Protein AF-A0A5E7SM80-F1 (afdb_monomer_lite)

Sequence (165 aa):
MEGSQVTVIVSIVGAVVGLIALTVAWSQMKIASAKTKLDLYNKRFSVYLAALEYYQTIYSESKDVLKEKSVKLTHAYRESRFLFEERDRIHETLGRVRNGGSAIRAHEEFRKNPNPDPKQNSDMAWQLFEKSQTAYLNMEQDILILEGQLKDYLSFHNVRGWTFF

Foldseek 3Di:
DPPVVVVVVVVVVVVVVVVVVVVVVVVVVLVVQLVVLVVLLVLLVQLLVLLVLLLVCLPPPDPVSNVVSLVSLVVSLVCCPVSDDVVLCLNVLSVLSSVLSVLLVVLVVCVVPPDPDPVVRPVVNVVSVVSNVVSNVSSVVSSVSNCVSCCVVNDCVPPDGDDDD
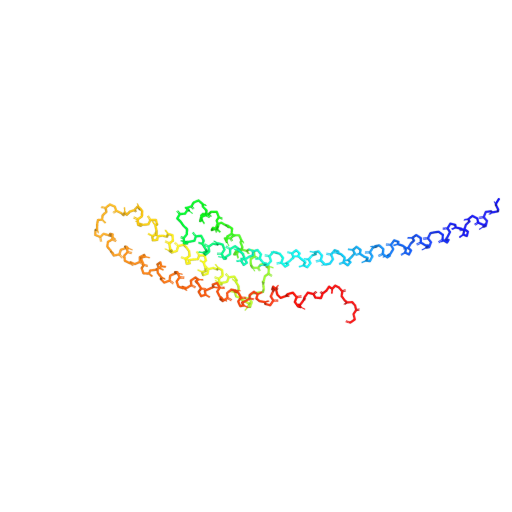
Secondary structure (DSSP, 8-state):
--HHHHHHHHHHHHHHHHHHHHHHHHHHHHHHHHHHHHHHHHHHHHHHHHHHHHHHHHTSS-HHHHHHHHHHHHHHHHHHHHHS-GGG-HHHHHHHHHHHHHHHHHHHHHHHS--S-HHHHHHHHHHHHHHHHHHHHHHHHHHHHHHHHHHHHH-GGG---S---

Organism: Pseudomonas fluorescens (NCBI:txid294)

Radius of gyration: 27.86 Å; chains: 1; bounding box: 58×34×93 Å

pLDDT: mean 86.02, std 11.29, range [39.16, 96.12]

Structure (mmCIF, N/CA/C/O backbone):
data_AF-A0A5E7SM80-F1
#
_entry.id   AF-A0A5E7SM80-F1
#
loop_
_atom_site.group_PDB
_atom_site.id
_atom_site.type_symbol
_atom_site.label_atom_id
_atom_site.label_alt_id
_atom_site.label_comp_id
_atom_site.label_asym_id
_atom_site.label_entity_id
_atom_site.label_seq_id
_atom_site.pdbx_PDB_ins_code
_atom_site.Cartn_x
_atom_site.Cartn_y
_atom_site.Cartn_z
_atom_site.occupancy
_atom_site.B_iso_or_equiv
_atom_site.auth_seq_id
_atom_site.auth_comp_id
_atom_site.auth_asym_id
_atom_site.auth_atom_id
_atom_site.pdbx_PDB_model_num
ATOM 1 N N . MET A 1 1 ? -29.542 19.529 60.779 1.00 55.19 1 MET A N 1
ATOM 2 C CA . MET A 1 1 ? -29.575 18.271 60.005 1.00 55.19 1 MET A CA 1
ATOM 3 C C . MET A 1 1 ? -28.872 17.219 60.833 1.00 55.19 1 MET A C 1
ATOM 5 O O . MET A 1 1 ? -27.720 17.430 61.187 1.00 55.19 1 MET A O 1
ATOM 9 N N . GLU A 1 2 ? -29.571 16.154 61.221 1.00 71.69 2 GLU A N 1
ATOM 10 C CA . GLU A 1 2 ? -28.936 15.025 61.908 1.00 71.69 2 GLU A CA 1
ATOM 11 C C . GLU A 1 2 ? -27.925 14.358 60.966 1.00 71.69 2 GLU A C 1
ATOM 13 O O . GLU A 1 2 ? -28.186 14.236 59.767 1.00 71.69 2 GLU A O 1
ATOM 18 N N . GLY A 1 3 ? -26.775 13.915 61.486 1.00 73.06 3 GLY A N 1
ATOM 19 C CA . GLY A 1 3 ? -25.705 13.311 60.675 1.00 73.06 3 GLY A CA 1
ATOM 20 C C . GLY A 1 3 ? -26.171 12.126 59.816 1.00 73.06 3 GLY A C 1
ATOM 21 O O . GLY A 1 3 ? -25.637 11.903 58.735 1.00 73.06 3 GLY A O 1
ATOM 22 N N . SER A 1 4 ? -27.232 11.431 60.240 1.00 77.75 4 SER A N 1
ATOM 23 C CA . SER A 1 4 ? -27.879 10.348 59.488 1.00 77.75 4 SER A CA 1
ATOM 24 C C . SER A 1 4 ? -28.439 10.803 58.130 1.00 77.75 4 SER A C 1
ATOM 26 O O . SER A 1 4 ? -28.199 10.158 57.109 1.00 77.75 4 SER A O 1
ATOM 28 N N . GLN A 1 5 ? -29.114 11.959 58.076 1.00 80.69 5 GLN A N 1
ATOM 29 C CA . GLN A 1 5 ? -29.695 12.480 56.830 1.00 80.69 5 GLN A CA 1
ATOM 30 C C . GLN A 1 5 ? -28.616 12.874 55.814 1.00 80.69 5 GLN A C 1
ATOM 32 O O . GLN A 1 5 ? -28.784 12.659 54.615 1.00 80.69 5 GLN A O 1
ATOM 37 N N . VAL A 1 6 ? -27.492 13.416 56.291 1.00 84.06 6 VAL A N 1
ATOM 38 C CA . VAL A 1 6 ? -26.359 13.804 55.437 1.00 84.06 6 VAL A CA 1
ATOM 39 C C . VAL A 1 6 ? -25.736 12.571 54.782 1.00 84.06 6 VAL A C 1
ATOM 41 O O . VAL A 1 6 ? -25.517 12.567 53.572 1.00 84.06 6 VAL A O 1
ATOM 44 N N . THR A 1 7 ? -25.514 11.503 55.552 1.00 86.94 7 THR A N 1
ATOM 45 C CA . THR A 1 7 ? -24.928 10.251 55.051 1.00 86.94 7 THR A CA 1
ATOM 46 C C . THR A 1 7 ? -25.787 9.615 53.961 1.00 86.94 7 THR A C 1
ATOM 48 O O . THR A 1 7 ? -25.262 9.246 52.914 1.00 86.94 7 THR A O 1
ATOM 51 N N . VAL A 1 8 ? -27.110 9.548 54.153 1.00 89.19 8 VAL A N 1
ATOM 52 C CA . VAL A 1 8 ? -28.034 8.976 53.157 1.00 89.19 8 VAL A CA 1
ATOM 53 C C . VAL A 1 8 ? -27.990 9.755 51.840 1.00 89.19 8 VAL A C 1
ATOM 55 O O . VAL A 1 8 ? -27.890 9.150 50.772 1.00 89.19 8 VAL A O 1
ATOM 58 N N . ILE A 1 9 ? -28.007 11.090 51.899 1.00 89.44 9 ILE A N 1
ATOM 59 C CA . ILE A 1 9 ? -27.939 11.940 50.701 1.00 89.44 9 ILE A CA 1
ATOM 60 C C . ILE A 1 9 ? -26.613 11.724 49.965 1.00 89.44 9 ILE A C 1
ATOM 62 O O . ILE A 1 9 ? -26.613 11.528 48.750 1.00 89.44 9 ILE A O 1
ATOM 66 N N . VAL A 1 10 ? -25.489 11.704 50.686 1.00 90.00 10 VAL A N 1
ATOM 67 C CA . VAL A 1 10 ? -24.162 11.485 50.090 1.00 90.00 10 VAL A CA 1
ATOM 68 C C . VAL A 1 10 ? -24.065 10.103 49.438 1.00 90.00 10 VAL A C 1
ATOM 70 O O . VAL A 1 10 ? -23.544 9.997 48.329 1.00 90.00 10 VAL A O 1
ATOM 73 N N . SER A 1 11 ? -24.609 9.053 50.060 1.00 91.12 11 SER A N 1
ATOM 74 C CA . SER A 1 11 ? -24.629 7.706 49.476 1.00 91.12 11 SER A CA 1
ATOM 75 C C . SER A 1 11 ? -25.474 7.624 48.202 1.00 91.12 11 SER A C 1
ATOM 77 O O . SER A 1 11 ? -25.035 7.018 47.225 1.00 91.12 11 SER A O 1
ATOM 79 N N . ILE A 1 12 ? -26.651 8.260 48.174 1.00 91.69 12 ILE A N 1
ATOM 80 C CA . ILE A 1 12 ? -27.514 8.291 46.982 1.00 91.69 12 ILE A CA 1
ATOM 81 C C . ILE A 1 12 ? -26.833 9.064 45.851 1.00 91.69 12 ILE A C 1
ATOM 83 O O . ILE A 1 12 ? -26.764 8.572 44.726 1.00 91.69 12 ILE A O 1
ATOM 87 N N . VAL A 1 13 ? -26.283 10.247 46.142 1.00 92.69 13 VAL A N 1
ATOM 88 C CA . VAL A 1 13 ? -25.554 11.048 45.149 1.00 92.69 13 VAL A CA 1
ATOM 89 C C . VAL A 1 13 ? -24.342 10.277 44.627 1.00 92.69 13 VAL A C 1
ATOM 91 O O . VAL A 1 13 ? -24.143 10.215 43.417 1.00 92.69 13 VAL A O 1
ATOM 94 N N . GLY A 1 14 ? -23.579 9.623 45.506 1.00 92.94 14 GLY A N 1
ATOM 95 C CA . GLY A 1 14 ? -22.454 8.774 45.119 1.00 92.94 14 GLY A CA 1
ATOM 96 C C . GLY A 1 14 ? -22.867 7.629 44.191 1.00 92.94 14 GLY A C 1
ATOM 97 O O . GLY A 1 14 ? -22.216 7.403 43.172 1.00 92.94 14 GLY A O 1
ATOM 98 N N . ALA A 1 15 ? -23.982 6.953 44.485 1.00 91.44 15 ALA A N 1
ATOM 99 C CA . ALA A 1 15 ? -24.516 5.888 43.638 1.00 91.44 15 ALA A CA 1
ATOM 100 C C . ALA A 1 15 ? -24.958 6.404 42.256 1.00 91.44 15 ALA A C 1
ATOM 102 O O . ALA A 1 15 ? -24.622 5.802 41.235 1.00 91.44 15 ALA A O 1
ATOM 103 N N . VAL A 1 16 ? -25.658 7.543 42.203 1.00 93.56 16 VAL A N 1
ATOM 104 C CA . VAL A 1 16 ? -26.103 8.166 40.943 1.00 93.56 16 VAL A CA 1
ATOM 105 C C . VAL A 1 16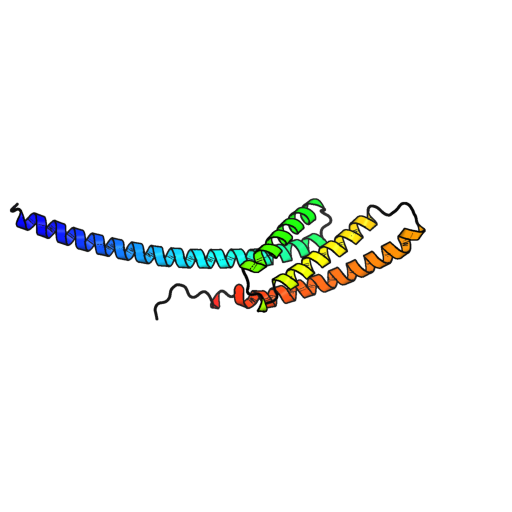 ? -24.910 8.622 40.103 1.00 93.56 16 VAL A C 1
ATOM 107 O O . VAL A 1 16 ? -24.845 8.321 38.911 1.00 93.56 16 VAL A O 1
ATOM 110 N N . VAL A 1 17 ? -23.932 9.294 40.715 1.00 93.69 17 VAL A N 1
ATOM 111 C CA . VAL A 1 17 ? -22.697 9.714 40.037 1.00 93.69 17 VAL A CA 1
ATOM 112 C C . VAL A 1 17 ? -21.925 8.499 39.519 1.00 93.69 17 VAL A C 1
ATOM 114 O O . VAL A 1 17 ? -21.450 8.525 38.385 1.00 93.69 17 VAL A O 1
ATOM 117 N N . GLY A 1 18 ? -21.860 7.411 40.292 1.00 92.81 18 GLY A N 1
ATOM 118 C CA . GLY A 1 18 ? -21.249 6.151 39.866 1.00 92.81 18 GLY A CA 1
ATOM 119 C C . GLY A 1 18 ? -21.924 5.540 38.633 1.00 92.81 18 GLY A C 1
ATOM 120 O O . GLY A 1 18 ? -21.237 5.150 37.689 1.00 92.81 18 GLY A O 1
ATOM 121 N N . LEU A 1 19 ? -23.260 5.512 38.589 1.00 92.81 19 LEU A N 1
ATOM 122 C CA . LEU A 1 19 ? -24.021 5.016 37.432 1.00 92.81 19 LEU A CA 1
ATOM 123 C C . LEU A 1 19 ? -23.812 5.877 36.179 1.00 92.81 19 LEU A C 1
ATOM 125 O O . LEU A 1 19 ? -23.638 5.347 35.076 1.00 92.81 19 LEU A O 1
ATOM 129 N N . ILE A 1 20 ? -23.784 7.202 36.341 1.00 93.00 20 ILE A N 1
ATOM 130 C CA . ILE A 1 20 ? -23.487 8.130 35.243 1.00 93.00 20 ILE A CA 1
ATOM 131 C C . ILE A 1 20 ? -22.062 7.891 34.733 1.00 93.00 20 ILE A C 1
ATOM 133 O O . ILE A 1 20 ? -21.862 7.736 33.527 1.00 93.00 20 ILE A O 1
ATOM 137 N N . ALA A 1 21 ? -21.079 7.795 35.632 1.00 92.62 21 ALA A N 1
ATOM 138 C CA . ALA A 1 21 ? -19.686 7.542 35.275 1.00 92.62 21 ALA A CA 1
ATOM 139 C C . ALA A 1 21 ? -19.516 6.212 34.521 1.00 92.62 21 ALA A C 1
ATOM 141 O O . ALA A 1 21 ? -18.812 6.172 33.513 1.00 92.62 21 ALA A O 1
ATOM 142 N N . LEU A 1 22 ? -20.211 5.150 34.943 1.00 92.44 22 LEU A N 1
ATOM 143 C CA . LEU A 1 22 ? -20.205 3.853 34.260 1.00 92.44 22 LEU A CA 1
ATOM 144 C C . LEU A 1 22 ? -20.788 3.958 32.844 1.00 92.44 22 LEU A C 1
ATOM 146 O O . LEU A 1 22 ? -20.206 3.438 31.893 1.00 92.44 22 LEU A O 1
ATOM 150 N N . THR A 1 23 ? -21.891 4.689 32.680 1.00 89.25 23 THR A N 1
ATOM 151 C CA . THR A 1 23 ? -22.528 4.912 31.371 1.00 89.25 23 THR A CA 1
ATOM 152 C C . THR A 1 23 ? -21.615 5.695 30.421 1.00 89.25 23 THR A C 1
ATOM 154 O O . THR A 1 23 ? -21.485 5.356 29.238 1.00 89.25 23 THR A O 1
ATOM 157 N N . VAL A 1 24 ? -20.939 6.727 30.936 1.00 91.25 24 VAL A N 1
ATOM 158 C CA . VAL A 1 24 ? -19.960 7.512 30.172 1.00 91.25 24 VAL A CA 1
ATOM 159 C C . VAL A 1 24 ? -18.761 6.648 29.793 1.00 91.25 24 VAL A C 1
ATOM 161 O O . VAL A 1 24 ? -18.384 6.630 28.623 1.00 91.25 24 VAL A O 1
ATOM 164 N N . ALA A 1 25 ? -18.197 5.888 30.735 1.00 87.69 25 ALA A N 1
ATOM 165 C CA . ALA A 1 25 ? -17.074 4.990 30.475 1.00 87.69 25 ALA A CA 1
ATOM 166 C C . ALA A 1 25 ? -17.423 3.938 29.411 1.00 87.69 25 ALA A C 1
ATOM 168 O O . ALA A 1 25 ? -16.642 3.698 28.489 1.00 87.69 25 ALA A O 1
ATOM 169 N N . TRP A 1 26 ? -18.630 3.368 29.469 1.00 83.12 26 TRP A N 1
ATOM 170 C CA . TRP A 1 26 ? -19.097 2.412 28.468 1.00 83.12 26 TRP A CA 1
ATOM 171 C C . TRP A 1 26 ? -19.234 3.050 27.080 1.00 83.12 26 TRP A C 1
ATOM 173 O O . TRP A 1 26 ? -18.794 2.487 26.072 1.00 83.12 26 TRP A O 1
ATOM 183 N N . SER A 1 27 ? -19.770 4.268 27.024 1.00 82.56 27 SER A N 1
ATOM 184 C CA . SER A 1 27 ? -19.868 5.035 25.780 1.00 82.56 27 SER A CA 1
ATOM 185 C C . SER A 1 27 ? -18.485 5.359 25.206 1.00 82.56 27 SER A C 1
ATOM 187 O O . SER A 1 27 ? -18.258 5.178 24.009 1.00 82.56 27 SER A O 1
ATOM 189 N N . GLN A 1 28 ? -17.532 5.762 26.052 1.00 84.44 28 GLN A N 1
ATOM 190 C CA . GLN A 1 28 ? -16.149 6.023 25.646 1.00 84.44 28 GLN A CA 1
ATOM 191 C C . GLN A 1 28 ? -15.464 4.766 25.106 1.00 84.44 28 GLN A C 1
ATOM 193 O O . GLN A 1 28 ? -14.794 4.839 24.078 1.00 84.44 28 GLN A O 1
ATOM 198 N N . MET A 1 29 ? -15.683 3.605 25.728 1.00 84.00 29 MET A N 1
ATOM 199 C CA . MET A 1 29 ? -15.154 2.329 25.241 1.00 84.00 29 MET A CA 1
ATOM 200 C C . MET A 1 29 ? -15.700 1.983 23.847 1.00 84.00 29 MET A C 1
ATOM 202 O O . MET A 1 29 ? -14.936 1.602 22.956 1.00 84.00 29 MET A O 1
ATOM 206 N N . LYS A 1 30 ? -17.006 2.175 23.619 1.00 80.56 30 LYS A N 1
ATOM 207 C CA . LYS A 1 30 ? -17.635 1.947 22.307 1.00 80.56 30 LYS A CA 1
ATOM 208 C C . LYS A 1 30 ? -17.076 2.888 21.236 1.00 80.56 30 LYS A C 1
ATOM 210 O O . LYS A 1 30 ? -16.772 2.444 20.128 1.00 80.56 30 LYS A O 1
ATOM 215 N N . ILE A 1 31 ? -16.902 4.168 21.569 1.00 79.81 31 ILE A N 1
ATOM 216 C CA . ILE A 1 31 ? -16.320 5.173 20.668 1.00 79.81 31 ILE A CA 1
ATOM 217 C C . ILE A 1 31 ? -14.860 4.836 20.350 1.00 79.81 31 ILE A C 1
ATOM 219 O O . ILE A 1 31 ? -14.469 4.864 19.184 1.00 79.81 31 ILE A O 1
ATOM 223 N N . ALA A 1 32 ? -14.061 4.474 21.356 1.00 80.06 32 ALA A N 1
ATOM 224 C CA . ALA A 1 32 ? -12.663 4.097 21.170 1.00 80.06 32 ALA A CA 1
ATOM 225 C C . ALA A 1 32 ? -12.529 2.871 20.255 1.00 80.06 32 ALA A C 1
ATOM 227 O O . ALA A 1 32 ? -11.724 2.886 19.328 1.00 80.06 32 ALA A O 1
ATOM 228 N N . SER A 1 33 ? -13.372 1.851 20.442 1.00 79.56 33 SER A N 1
ATOM 229 C CA . SER A 1 33 ? -13.407 0.672 19.570 1.00 79.56 33 SER A CA 1
ATOM 230 C C . SER A 1 33 ? -13.744 1.033 18.117 1.00 79.56 33 SER A C 1
ATOM 232 O O . SER A 1 33 ? -13.042 0.611 17.194 1.00 79.56 33 SER A O 1
ATOM 234 N N . ALA A 1 34 ? -14.770 1.864 17.904 1.00 81.62 34 ALA A N 1
ATOM 235 C CA . ALA A 1 34 ? -15.132 2.339 16.569 1.00 81.62 34 ALA A CA 1
ATOM 236 C C . ALA A 1 34 ? -13.997 3.152 15.923 1.00 81.62 34 ALA A C 1
ATOM 238 O O . ALA A 1 34 ? -13.704 2.968 14.741 1.00 81.62 34 ALA A O 1
ATOM 239 N N . LYS A 1 35 ? -13.310 3.996 16.704 1.00 83.88 35 LYS A N 1
ATOM 240 C CA . LYS A 1 35 ? -12.166 4.790 16.242 1.00 83.88 35 LYS A CA 1
ATOM 241 C C . LYS A 1 35 ? -10.989 3.910 15.827 1.00 83.88 35 LYS A C 1
ATOM 243 O O . LYS A 1 35 ? -10.441 4.130 14.754 1.00 83.88 35 LYS A O 1
ATOM 248 N N . THR A 1 36 ? -10.635 2.895 16.614 1.00 84.50 36 THR A N 1
ATOM 249 C CA . THR A 1 36 ? -9.568 1.943 16.256 1.00 84.50 36 THR A CA 1
ATOM 250 C C . THR A 1 36 ? -9.894 1.198 14.963 1.00 84.50 36 THR A C 1
ATOM 252 O O . THR A 1 36 ? -9.021 1.002 14.120 1.00 84.50 36 THR A O 1
ATOM 255 N N . LYS A 1 37 ? -11.161 0.814 14.766 1.00 82.94 37 LYS A N 1
ATOM 256 C CA . LYS A 1 37 ? -11.599 0.135 13.542 1.00 82.94 37 LYS A CA 1
ATOM 257 C C . LYS A 1 37 ? -11.526 1.047 12.315 1.00 82.94 37 LYS A C 1
ATOM 259 O O . LYS A 1 37 ? -11.067 0.607 11.264 1.00 82.94 37 LYS A O 1
ATOM 264 N N . LEU A 1 38 ? -11.937 2.306 12.461 1.00 86.12 38 LEU A N 1
ATOM 265 C CA . LEU A 1 38 ? -11.814 3.318 11.412 1.00 86.12 38 LEU A CA 1
ATOM 266 C C . LEU A 1 38 ? -10.344 3.617 11.081 1.00 86.12 38 LEU A C 1
ATOM 268 O O . LEU A 1 38 ? -10.002 3.738 9.909 1.00 86.12 38 LEU A O 1
ATOM 272 N N . ASP A 1 39 ? -9.472 3.693 12.088 1.00 88.81 39 ASP A N 1
ATOM 273 C CA . ASP A 1 39 ? -8.033 3.898 11.886 1.00 88.81 39 ASP A CA 1
ATOM 274 C C . ASP A 1 39 ? -7.410 2.739 11.098 1.00 88.81 39 ASP A C 1
ATOM 276 O O . ASP A 1 39 ? -6.716 2.959 10.106 1.00 88.81 39 ASP A O 1
ATOM 280 N N . LEU A 1 40 ? -7.736 1.494 11.466 1.00 89.12 40 LEU A N 1
ATOM 281 C CA . LEU A 1 40 ? -7.279 0.315 10.732 1.00 89.12 40 LEU A CA 1
ATOM 282 C C . LEU A 1 40 ? -7.790 0.304 9.285 1.00 89.12 40 LEU A C 1
ATOM 284 O O . LEU A 1 40 ? -7.024 -0.009 8.373 1.00 89.12 40 LEU A O 1
ATOM 288 N N . TYR A 1 41 ? -9.058 0.663 9.064 1.00 90.25 41 TYR A N 1
ATOM 289 C CA . TYR A 1 41 ? -9.612 0.814 7.718 1.00 90.25 41 TYR A CA 1
ATOM 290 C C . TYR A 1 41 ? -8.825 1.853 6.910 1.00 90.25 41 TYR A C 1
ATOM 292 O O . TYR A 1 41 ? -8.363 1.549 5.813 1.00 90.25 41 TYR A O 1
ATOM 300 N N . ASN A 1 42 ? -8.609 3.046 7.468 1.00 90.31 42 ASN A N 1
ATOM 301 C CA . ASN A 1 42 ? -7.893 4.124 6.788 1.00 90.31 42 ASN A CA 1
ATOM 302 C C . ASN A 1 42 ? -6.459 3.721 6.433 1.00 90.31 42 ASN A C 1
ATOM 304 O O . ASN A 1 42 ? -6.017 3.995 5.320 1.00 90.31 42 ASN A O 1
ATOM 308 N N . LYS A 1 43 ? -5.757 3.015 7.329 1.00 91.94 43 LYS A N 1
ATOM 309 C CA . LYS A 1 43 ? -4.410 2.485 7.056 1.00 91.94 43 LYS A CA 1
ATOM 310 C C . LYS A 1 43 ? -4.400 1.439 5.943 1.00 91.94 43 LYS A C 1
ATOM 312 O O . LYS A 1 43 ? -3.502 1.425 5.107 1.00 91.94 43 LYS A O 1
ATOM 317 N N . ARG A 1 44 ? -5.400 0.557 5.900 1.00 93.31 44 ARG A N 1
ATOM 318 C CA . ARG A 1 44 ? -5.530 -0.435 4.819 1.00 93.31 44 ARG A CA 1
ATOM 319 C C . ARG A 1 44 ? -5.865 0.233 3.489 1.00 93.31 44 ARG A C 1
ATOM 321 O O . ARG A 1 44 ? -5.284 -0.112 2.465 1.00 93.31 44 ARG A O 1
ATOM 328 N N . PHE A 1 45 ? -6.742 1.232 3.509 1.00 93.25 45 PHE A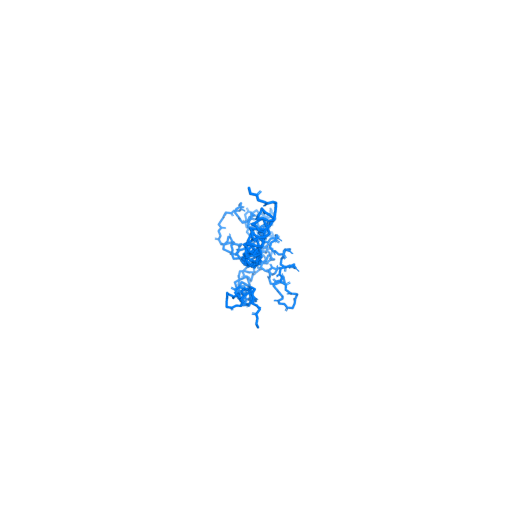 N 1
ATOM 329 C CA . PHE A 1 45 ? -7.112 1.996 2.324 1.00 93.25 45 PHE A CA 1
ATOM 330 C C . PHE A 1 45 ? -5.961 2.866 1.801 1.00 93.25 45 PHE A C 1
ATOM 332 O O . PHE A 1 45 ? -5.777 2.976 0.591 1.00 93.25 45 PHE A O 1
ATOM 339 N N . SER A 1 46 ? -5.119 3.426 2.675 1.00 94.56 46 SER A N 1
ATOM 340 C CA . SER A 1 46 ? -3.955 4.206 2.239 1.00 94.56 46 SER A CA 1
ATOM 341 C C . SER A 1 46 ? -2.935 3.375 1.462 1.00 94.56 46 SER A C 1
ATOM 343 O O . SER A 1 46 ? -2.259 3.916 0.590 1.00 94.56 46 SER A O 1
ATOM 345 N N . VAL A 1 47 ? -2.843 2.064 1.721 1.00 95.19 47 VAL A N 1
ATOM 346 C CA . VAL A 1 47 ? -1.986 1.160 0.936 1.00 95.19 47 VAL A CA 1
ATOM 347 C C . VAL A 1 47 ? -2.478 1.049 -0.507 1.00 95.19 47 VAL A C 1
ATOM 349 O O . VAL A 1 47 ? -1.671 1.149 -1.432 1.00 95.19 47 VAL A O 1
ATOM 352 N N . TYR A 1 48 ? -3.791 0.907 -0.703 1.00 94.56 48 TYR A N 1
ATOM 353 C CA . TYR A 1 48 ? -4.401 0.929 -2.033 1.00 94.56 48 TYR A CA 1
ATOM 354 C C . TYR A 1 48 ? -4.135 2.253 -2.750 1.00 94.56 48 TYR A C 1
ATOM 356 O O . TYR A 1 48 ? -3.628 2.260 -3.870 1.00 94.56 4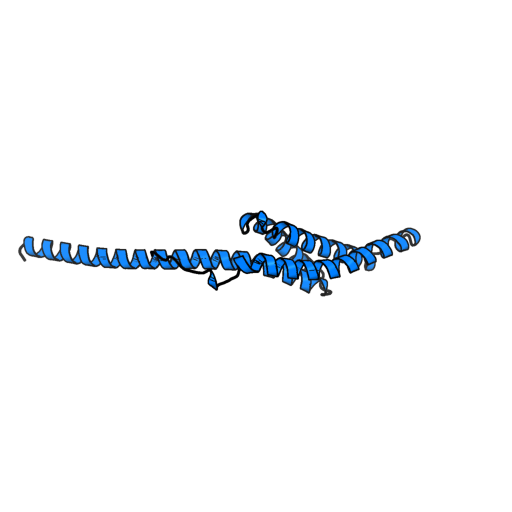8 TYR A O 1
ATOM 364 N N . LEU A 1 49 ? -4.415 3.375 -2.077 1.00 95.12 49 LEU A N 1
ATOM 365 C CA . LEU A 1 49 ? -4.203 4.701 -2.652 1.00 95.12 49 LEU A CA 1
ATOM 366 C C . LEU A 1 49 ? -2.747 4.910 -3.071 1.00 95.12 49 LEU A C 1
ATOM 368 O O . LEU A 1 49 ? -2.502 5.392 -4.169 1.00 95.12 49 LEU A O 1
ATOM 372 N N . ALA A 1 50 ? -1.775 4.499 -2.254 1.00 95.94 50 ALA A N 1
ATOM 373 C CA . ALA A 1 50 ? -0.362 4.630 -2.603 1.00 95.94 50 ALA A CA 1
ATOM 374 C C . ALA A 1 50 ? 0.011 3.854 -3.881 1.00 95.94 50 ALA A C 1
ATOM 376 O O . ALA A 1 50 ? 0.809 4.345 -4.680 1.00 95.94 50 ALA A O 1
ATOM 377 N N . ALA A 1 51 ? -0.563 2.664 -4.090 1.00 95.38 51 ALA A N 1
ATOM 378 C CA . ALA A 1 51 ? -0.347 1.873 -5.301 1.00 95.38 51 ALA A CA 1
ATOM 379 C C . ALA A 1 51 ? -1.000 2.513 -6.532 1.00 95.38 51 ALA A C 1
ATOM 381 O O . ALA A 1 51 ? -0.342 2.663 -7.563 1.00 95.38 51 ALA A O 1
ATOM 382 N N . LEU A 1 52 ? -2.257 2.944 -6.403 1.00 94.06 52 LEU A N 1
ATOM 383 C CA . LEU A 1 52 ? -3.004 3.577 -7.486 1.00 94.06 52 LEU A CA 1
ATOM 384 C C . LEU A 1 52 ? -2.383 4.915 -7.900 1.00 94.06 52 LEU A C 1
ATOM 386 O O . LEU A 1 52 ? -2.173 5.162 -9.085 1.00 94.06 52 LEU A O 1
ATOM 390 N N . GLU A 1 53 ? -2.050 5.771 -6.934 1.00 94.06 53 GLU A N 1
ATOM 391 C CA . GLU A 1 53 ? -1.403 7.052 -7.206 1.00 94.06 53 GLU A CA 1
ATOM 392 C C . GLU A 1 53 ? -0.043 6.847 -7.878 1.00 94.06 53 GLU A C 1
ATOM 394 O O . GLU A 1 53 ? 0.290 7.565 -8.818 1.00 94.06 53 GLU A O 1
ATOM 399 N N . TYR A 1 54 ? 0.741 5.858 -7.430 1.00 93.25 54 TYR A N 1
ATOM 400 C CA . TYR A 1 54 ? 2.005 5.537 -8.083 1.00 93.25 54 TYR A CA 1
ATOM 401 C C . TYR A 1 54 ? 1.783 5.122 -9.540 1.00 93.25 54 TYR A C 1
ATOM 403 O O . TYR A 1 54 ? 2.405 5.708 -10.423 1.00 93.25 54 TYR A O 1
ATOM 411 N N . TYR A 1 55 ? 0.849 4.202 -9.800 1.00 91.88 55 TYR A N 1
ATOM 412 C CA . TYR A 1 55 ? 0.478 3.785 -11.154 1.00 91.88 55 TYR A CA 1
ATOM 413 C C . TYR A 1 55 ? 0.073 4.971 -12.042 1.00 91.88 55 TYR A C 1
ATOM 415 O O . TYR A 1 55 ? 0.623 5.144 -13.127 1.00 91.88 55 TYR A O 1
ATOM 423 N N . GLN A 1 56 ? -0.801 5.856 -11.559 1.00 90.81 56 GLN A N 1
ATOM 424 C CA . GLN A 1 56 ? -1.219 7.053 -12.299 1.00 90.81 56 GLN A CA 1
ATOM 425 C C . GLN A 1 56 ? -0.042 7.983 -12.620 1.00 90.81 56 GLN A C 1
ATOM 427 O O . GLN A 1 56 ? 0.038 8.547 -13.710 1.00 90.81 56 GLN A O 1
ATOM 432 N N . THR A 1 57 ? 0.901 8.132 -11.687 1.00 90.19 57 THR A N 1
ATOM 433 C CA . THR A 1 57 ? 2.042 9.043 -11.863 1.00 90.19 57 THR A CA 1
ATOM 434 C C . THR A 1 57 ? 3.080 8.537 -12.854 1.00 90.19 57 THR A C 1
ATOM 436 O O . THR A 1 57 ? 3.854 9.341 -13.362 1.00 90.19 57 THR A O 1
ATOM 439 N N . ILE A 1 58 ? 3.073 7.245 -13.189 1.00 86.62 58 ILE A N 1
ATOM 440 C CA . ILE A 1 58 ? 3.948 6.682 -14.226 1.00 86.62 58 ILE A CA 1
ATOM 441 C C . ILE A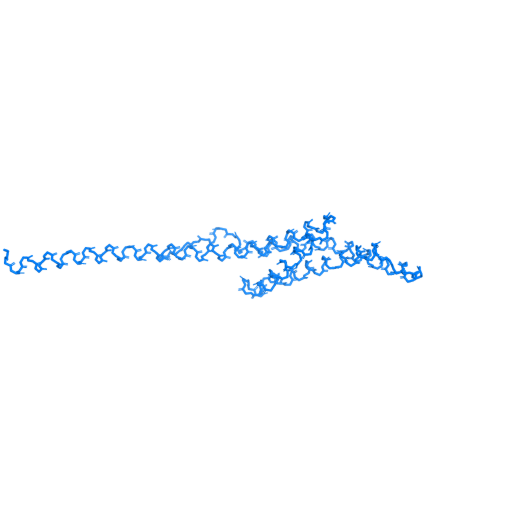 1 58 ? 3.582 7.212 -15.619 1.00 86.62 58 ILE A C 1
ATOM 443 O O . ILE A 1 58 ? 4.454 7.335 -16.476 1.00 86.62 58 ILE A O 1
ATOM 447 N N . TYR A 1 59 ? 2.318 7.576 -15.840 1.00 81.38 59 TYR A N 1
ATOM 448 C CA . TYR A 1 59 ? 1.871 8.228 -17.075 1.00 81.38 59 TYR A CA 1
ATOM 449 C C . TYR A 1 59 ? 2.097 9.748 -17.067 1.00 81.38 59 TYR A C 1
ATOM 451 O O . TYR A 1 59 ? 1.854 10.411 -18.071 1.00 81.38 59 TYR A O 1
ATOM 459 N N . SER A 1 60 ? 2.551 10.318 -15.946 1.00 78.06 60 SER A N 1
ATOM 460 C CA . SER A 1 60 ? 2.838 11.747 -15.818 1.00 78.06 60 SER A CA 1
ATOM 461 C C . SER A 1 60 ? 4.314 12.042 -16.097 1.00 78.06 60 SER A C 1
ATOM 463 O O . SER A 1 60 ? 5.205 11.301 -15.689 1.00 78.06 60 SER A O 1
ATOM 465 N N . GLU A 1 61 ? 4.603 13.173 -16.740 1.00 67.31 61 GLU A N 1
ATOM 466 C CA . GLU A 1 61 ? 5.980 13.572 -17.074 1.00 67.31 61 GLU A CA 1
ATOM 467 C C . GLU A 1 61 ? 6.787 14.111 -15.873 1.00 67.31 61 GLU A C 1
ATOM 469 O O . GLU A 1 61 ? 7.996 14.349 -15.982 1.00 67.31 61 GLU A O 1
ATOM 474 N N . SER A 1 62 ? 6.152 14.292 -14.709 1.00 79.44 62 SER A N 1
ATOM 475 C CA . SER A 1 62 ? 6.782 14.901 -13.534 1.00 79.44 62 SER A CA 1
ATOM 476 C C . SER A 1 62 ? 7.641 13.912 -12.732 1.00 79.44 62 SER A C 1
ATOM 478 O O . SER A 1 62 ? 7.143 13.101 -11.946 1.00 79.44 62 SER A O 1
ATOM 480 N N . LYS A 1 63 ? 8.971 14.020 -12.886 1.00 75.62 63 LYS A N 1
ATOM 481 C CA . LYS A 1 63 ? 9.962 13.186 -12.175 1.00 75.62 63 LYS A CA 1
ATOM 482 C C . LYS A 1 63 ? 9.901 13.334 -10.652 1.00 75.62 63 LYS A C 1
ATOM 484 O O . LYS A 1 63 ? 10.061 12.338 -9.944 1.00 75.62 63 LYS A O 1
ATOM 489 N N . ASP A 1 64 ? 9.687 14.549 -10.153 1.00 80.88 64 ASP A N 1
ATOM 490 C CA . ASP A 1 64 ? 9.669 14.815 -8.710 1.00 80.88 64 ASP A CA 1
ATOM 491 C C . ASP A 1 64 ? 8.451 14.171 -8.046 1.00 80.88 64 ASP A C 1
ATOM 493 O O . ASP A 1 64 ? 8.581 13.508 -7.013 1.00 80.88 64 ASP A O 1
ATOM 497 N N . VAL A 1 65 ? 7.292 14.255 -8.706 1.00 84.50 65 VAL A N 1
ATOM 498 C CA . VAL A 1 65 ? 6.054 13.612 -8.250 1.00 84.50 65 VAL A CA 1
ATOM 499 C C . VAL A 1 65 ? 6.198 12.090 -8.283 1.00 84.50 65 VAL A C 1
ATOM 501 O O . VAL A 1 65 ? 5.869 11.422 -7.303 1.00 84.50 65 VAL A O 1
ATOM 504 N N . LEU A 1 66 ? 6.760 11.527 -9.357 1.00 85.19 66 LEU A N 1
ATOM 505 C CA . LEU A 1 66 ? 6.997 10.084 -9.453 1.00 85.19 66 LEU A CA 1
ATOM 506 C C . LEU A 1 66 ? 7.932 9.583 -8.342 1.00 85.19 66 LEU A C 1
ATOM 508 O O . LEU A 1 66 ? 7.690 8.532 -7.743 1.00 85.19 66 LEU A O 1
ATOM 512 N N . LYS A 1 67 ? 8.996 10.336 -8.030 1.00 86.19 67 LYS A N 1
ATOM 513 C CA . LYS A 1 67 ? 9.924 9.995 -6.945 1.00 86.19 67 LYS A CA 1
ATOM 514 C C . LYS A 1 67 ? 9.212 9.999 -5.596 1.00 86.19 67 LYS A C 1
ATOM 516 O O . LYS A 1 67 ? 9.316 9.011 -4.869 1.00 86.19 67 LYS A O 1
ATOM 521 N N . GLU A 1 68 ? 8.467 11.053 -5.277 1.00 90.12 68 GLU A N 1
ATOM 522 C CA . GLU A 1 68 ? 7.700 11.147 -4.030 1.00 90.12 68 GLU A CA 1
ATOM 523 C C . GLU A 1 68 ? 6.731 9.964 -3.876 1.00 90.12 68 GLU A C 1
ATOM 525 O O . GLU A 1 68 ? 6.688 9.297 -2.838 1.00 90.12 68 GLU A O 1
ATOM 530 N N . LYS A 1 69 ? 5.995 9.647 -4.942 1.00 91.81 69 LYS A N 1
ATOM 531 C CA . LYS A 1 69 ? 4.981 8.589 -4.947 1.00 91.81 69 LYS A CA 1
ATOM 532 C C . LYS A 1 69 ? 5.611 7.196 -4.888 1.00 91.81 69 LYS A C 1
ATOM 534 O O . LYS A 1 69 ? 5.087 6.324 -4.201 1.00 91.81 69 LYS A O 1
ATOM 539 N N . SER A 1 70 ? 6.800 7.007 -5.467 1.00 90.38 70 SER A N 1
ATOM 540 C CA . SER A 1 70 ? 7.581 5.767 -5.317 1.00 90.38 70 SER A CA 1
ATOM 541 C C . SER A 1 70 ? 8.042 5.516 -3.875 1.00 90.38 70 SER A C 1
ATOM 543 O O . SER A 1 70 ? 8.064 4.370 -3.411 1.00 90.38 70 SER A O 1
ATOM 545 N N . VAL A 1 71 ? 8.381 6.582 -3.138 1.00 92.31 71 VAL A N 1
ATOM 546 C CA . VAL A 1 71 ? 8.738 6.495 -1.716 1.00 92.31 71 VAL A CA 1
ATOM 547 C C . VAL A 1 71 ? 7.502 6.111 -0.912 1.00 92.31 71 VAL A C 1
ATOM 549 O O . VAL A 1 71 ? 7.552 5.135 -0.165 1.00 92.31 71 VAL A O 1
ATOM 552 N N . LYS A 1 72 ? 6.370 6.793 -1.135 1.00 94.12 72 LYS A N 1
ATOM 553 C CA . LYS A 1 72 ? 5.082 6.456 -0.505 1.00 94.12 72 LYS A CA 1
ATOM 554 C C . LYS A 1 72 ? 4.678 5.000 -0.752 1.00 94.12 72 LYS A C 1
ATOM 556 O O . LYS A 1 72 ? 4.356 4.295 0.201 1.00 94.12 72 LYS A O 1
ATOM 561 N N . LEU A 1 73 ? 4.795 4.508 -1.987 1.00 95.00 73 LEU A N 1
ATOM 562 C CA . LEU A 1 73 ? 4.544 3.099 -2.297 1.00 95.00 73 LEU A CA 1
ATOM 563 C C . LEU A 1 73 ? 5.520 2.162 -1.573 1.00 95.00 73 LEU A C 1
ATOM 565 O O . LEU A 1 73 ? 5.125 1.095 -1.115 1.00 95.00 73 LEU A O 1
ATOM 569 N N . THR A 1 74 ? 6.790 2.541 -1.431 1.00 94.44 74 THR A N 1
ATOM 570 C CA . THR A 1 74 ? 7.769 1.729 -0.692 1.00 94.44 74 THR A CA 1
ATOM 571 C C . THR A 1 74 ? 7.394 1.605 0.786 1.00 94.44 74 THR A C 1
ATOM 573 O O . THR A 1 74 ? 7.520 0.515 1.347 1.00 94.44 74 THR A O 1
ATOM 576 N N . HIS A 1 75 ? 6.896 2.678 1.406 1.00 95.31 75 HIS A N 1
ATOM 577 C CA . HIS A 1 75 ? 6.350 2.623 2.764 1.00 95.31 75 HIS A CA 1
ATOM 578 C C . HIS A 1 75 ? 5.129 1.703 2.832 1.00 95.31 75 HIS A C 1
ATOM 580 O O . HIS A 1 75 ? 5.150 0.741 3.598 1.00 95.31 75 HIS A O 1
ATOM 586 N N . ALA A 1 76 ? 4.137 1.904 1.960 1.00 94.81 76 ALA A N 1
ATOM 587 C CA . ALA A 1 76 ? 2.936 1.068 1.894 1.00 94.81 76 ALA A CA 1
ATOM 588 C C . ALA A 1 76 ? 3.260 -0.424 1.667 1.00 94.81 76 ALA A C 1
ATOM 590 O O . ALA A 1 76 ? 2.685 -1.304 2.306 1.00 94.81 76 ALA A O 1
ATOM 591 N N . TYR A 1 77 ? 4.250 -0.723 0.823 1.00 96.00 77 TYR A N 1
ATOM 592 C CA . TYR A 1 77 ? 4.762 -2.076 0.608 1.00 96.00 77 TYR A CA 1
ATOM 593 C C . TYR A 1 77 ? 5.319 -2.689 1.898 1.00 96.00 77 TYR A C 1
ATOM 595 O O . TYR A 1 77 ? 5.056 -3.855 2.185 1.00 96.00 77 TYR A O 1
ATOM 603 N N . ARG A 1 78 ? 6.062 -1.934 2.714 1.00 94.94 78 ARG A N 1
ATOM 604 C CA . ARG A 1 78 ? 6.564 -2.436 4.004 1.00 94.94 78 ARG A CA 1
ATOM 605 C C . ARG A 1 78 ? 5.445 -2.593 5.028 1.00 94.94 78 ARG A C 1
ATOM 607 O O . ARG A 1 78 ? 5.389 -3.621 5.695 1.00 94.94 78 ARG A O 1
ATOM 614 N N . GLU A 1 79 ? 4.550 -1.616 5.109 1.00 93.56 79 GLU A N 1
ATOM 615 C CA . GLU A 1 79 ? 3.408 -1.619 6.027 1.00 93.56 79 GLU A CA 1
ATOM 616 C C . GLU A 1 79 ? 2.424 -2.755 5.733 1.00 93.56 79 GLU A C 1
ATOM 618 O O . GLU A 1 79 ? 1.857 -3.331 6.660 1.00 93.56 79 GLU A O 1
ATOM 623 N N . SER A 1 80 ? 2.284 -3.151 4.464 1.00 94.00 80 SER A N 1
ATOM 624 C CA . SER A 1 80 ? 1.389 -4.240 4.061 1.00 94.00 80 SER A CA 1
ATOM 625 C C . SER A 1 80 ? 1.667 -5.567 4.781 1.00 94.00 80 SER A C 1
ATOM 627 O O . SER A 1 80 ? 0.724 -6.303 5.052 1.00 94.00 80 SER A O 1
ATOM 629 N N . ARG A 1 81 ? 2.919 -5.841 5.186 1.00 93.56 81 ARG A N 1
ATOM 630 C CA . ARG A 1 81 ? 3.270 -7.046 5.965 1.00 93.56 81 ARG A CA 1
ATOM 631 C C . ARG A 1 81 ? 2.624 -7.100 7.346 1.00 93.56 81 ARG A C 1
ATOM 633 O O . ARG A 1 81 ? 2.533 -8.172 7.927 1.00 93.56 81 ARG A O 1
ATOM 640 N N . PHE A 1 82 ? 2.249 -5.947 7.891 1.00 92.81 82 PHE A N 1
ATOM 641 C CA . PHE A 1 82 ? 1.669 -5.832 9.227 1.00 92.81 82 PHE A CA 1
ATOM 642 C C . PHE A 1 82 ? 0.154 -5.615 9.180 1.00 92.81 82 PHE A C 1
ATOM 644 O O . PHE A 1 82 ? -0.542 -5.912 10.146 1.00 92.81 82 PHE A O 1
ATOM 651 N N . LEU A 1 83 ? -0.358 -5.060 8.079 1.00 90.69 83 LEU A N 1
ATOM 652 C CA . LEU A 1 83 ? -1.766 -4.676 7.938 1.00 90.69 83 LEU A CA 1
ATOM 653 C C . LEU A 1 83 ? -2.658 -5.795 7.383 1.00 90.69 83 LEU A C 1
ATOM 655 O O . LEU A 1 83 ? -3.879 -5.759 7.605 1.00 90.69 83 LEU A O 1
ATOM 659 N N . PHE A 1 84 ? -2.059 -6.756 6.679 1.00 93.19 84 PHE A N 1
ATOM 660 C CA . PHE A 1 84 ? -2.746 -7.821 5.953 1.00 93.19 84 PHE A CA 1
ATOM 661 C C . PHE A 1 84 ? -2.156 -9.190 6.275 1.00 93.19 84 PHE A C 1
ATOM 663 O O . PHE A 1 84 ? -0.999 -9.302 6.680 1.00 93.19 84 PHE A O 1
ATOM 670 N N . GLU A 1 85 ? -2.958 -10.231 6.079 1.00 91.19 85 GLU A N 1
ATOM 671 C CA . GLU A 1 85 ? -2.496 -11.603 6.237 1.00 91.19 85 GLU A CA 1
ATOM 672 C C . GLU A 1 85 ? -1.643 -12.049 5.038 1.00 91.19 85 GLU A C 1
ATOM 674 O O . GLU A 1 85 ? -1.906 -11.696 3.887 1.00 91.19 85 GLU A O 1
ATOM 679 N N . GLU A 1 86 ? -0.623 -12.870 5.301 1.00 89.88 86 GLU A N 1
ATOM 680 C CA . GLU A 1 86 ? 0.319 -13.352 4.279 1.00 89.88 86 GLU A CA 1
ATOM 681 C C . GLU A 1 86 ? -0.377 -14.172 3.180 1.00 89.88 86 GLU A C 1
ATOM 683 O O . GLU A 1 86 ? -0.037 -14.059 2.003 1.00 89.88 86 GLU A O 1
ATOM 688 N N . ARG A 1 87 ? -1.423 -14.928 3.542 1.00 90.69 87 ARG A N 1
ATOM 689 C CA . ARG A 1 87 ? -2.210 -15.742 2.601 1.00 90.69 87 ARG A CA 1
ATOM 690 C C . ARG A 1 87 ? -2.876 -14.928 1.490 1.00 90.69 87 ARG A C 1
ATOM 692 O O . ARG A 1 87 ? -3.146 -15.479 0.427 1.00 90.69 87 ARG A O 1
ATOM 699 N N . ASP A 1 88 ? -3.132 -13.641 1.726 1.00 91.62 88 ASP A N 1
ATOM 700 C CA . ASP A 1 88 ? -3.846 -12.786 0.775 1.00 91.62 88 ASP A CA 1
ATOM 701 C C . ASP A 1 88 ? -2.910 -12.185 -0.273 1.00 91.62 88 ASP A C 1
ATOM 703 O O . ASP A 1 88 ? -3.377 -11.576 -1.233 1.00 91.62 88 ASP A O 1
ATOM 707 N N . ARG A 1 89 ? -1.588 -12.383 -0.133 1.00 93.38 89 ARG A N 1
ATOM 708 C CA . ARG A 1 89 ? -0.571 -12.072 -1.155 1.00 93.38 89 ARG A CA 1
ATOM 709 C C . ARG A 1 89 ? -0.519 -10.605 -1.597 1.00 93.38 89 ARG A C 1
ATOM 711 O O . ARG A 1 89 ? 0.048 -10.279 -2.643 1.00 93.38 89 ARG A O 1
ATOM 718 N N . ILE A 1 90 ? -1.089 -9.701 -0.799 1.00 94.94 90 ILE A N 1
ATOM 719 C CA . ILE A 1 90 ? -1.120 -8.251 -1.057 1.00 94.94 90 ILE A CA 1
ATOM 720 C C . ILE A 1 90 ? 0.303 -7.693 -1.124 1.00 94.94 90 ILE A C 1
ATOM 722 O O . ILE A 1 90 ? 0.626 -6.884 -1.994 1.00 94.94 90 ILE A O 1
ATOM 726 N N . HIS A 1 91 ? 1.175 -8.166 -0.231 1.00 95.81 91 HIS A N 1
ATOM 727 C CA . HIS A 1 91 ? 2.575 -7.764 -0.200 1.00 95.81 91 HIS A CA 1
ATOM 728 C C . HIS A 1 91 ? 3.288 -8.085 -1.519 1.00 95.81 91 HIS A C 1
ATOM 730 O O . HIS A 1 91 ? 3.959 -7.219 -2.081 1.00 95.81 91 HIS A O 1
ATOM 736 N N . GLU A 1 92 ? 3.115 -9.298 -2.054 1.00 95.88 92 GLU A N 1
ATOM 737 C CA . GLU A 1 92 ? 3.732 -9.665 -3.331 1.00 95.88 92 GLU A CA 1
ATOM 738 C C . GLU A 1 92 ? 3.174 -8.855 -4.500 1.00 95.88 92 GLU A C 1
ATOM 740 O O . GLU A 1 92 ? 3.958 -8.403 -5.334 1.00 95.88 92 GLU A O 1
ATOM 745 N N . THR A 1 93 ? 1.856 -8.635 -4.557 1.00 96.12 93 THR A N 1
ATOM 746 C CA . THR A 1 93 ? 1.232 -7.820 -5.613 1.00 96.12 93 THR A CA 1
ATOM 747 C C . THR A 1 93 ? 1.780 -6.391 -5.605 1.00 96.12 93 THR A C 1
ATOM 749 O O . THR A 1 93 ? 2.232 -5.904 -6.639 1.00 96.12 93 THR A O 1
ATOM 752 N N . LEU A 1 94 ? 1.880 -5.748 -4.437 1.00 95.62 94 LEU A N 1
ATOM 753 C CA . LEU A 1 94 ? 2.509 -4.424 -4.305 1.00 95.62 94 LEU A CA 1
ATOM 754 C C . LEU A 1 94 ? 3.984 -4.424 -4.733 1.00 95.62 94 LEU A C 1
ATOM 756 O O . LEU A 1 94 ? 4.471 -3.449 -5.310 1.00 95.62 94 LEU A O 1
ATOM 760 N N . GLY A 1 95 ? 4.703 -5.515 -4.462 1.00 95.25 95 GLY A N 1
ATOM 761 C CA . GLY A 1 95 ? 6.072 -5.708 -4.929 1.00 95.25 95 GLY A CA 1
ATOM 762 C C . GLY A 1 95 ? 6.168 -5.728 -6.454 1.00 95.25 95 GLY A C 1
ATOM 763 O O . GLY A 1 95 ? 7.055 -5.083 -7.016 1.00 95.25 95 GLY A O 1
ATOM 764 N N . ARG A 1 96 ? 5.233 -6.406 -7.132 1.00 95.62 96 ARG A N 1
ATOM 765 C CA . ARG A 1 96 ? 5.167 -6.429 -8.601 1.00 95.62 96 ARG A CA 1
ATOM 766 C C . ARG A 1 96 ? 4.856 -5.048 -9.181 1.00 95.62 96 ARG A C 1
ATOM 768 O O . ARG A 1 96 ? 5.611 -4.599 -10.040 1.00 95.62 96 ARG A O 1
ATOM 775 N N . VAL A 1 97 ? 3.887 -4.318 -8.616 1.00 94.69 97 VAL A N 1
ATOM 776 C CA . VAL A 1 97 ? 3.580 -2.916 -8.983 1.00 94.69 97 VAL A CA 1
ATOM 777 C C . VAL A 1 97 ? 4.828 -2.029 -8.866 1.00 94.69 97 VAL A C 1
ATOM 779 O O . VAL A 1 97 ? 5.193 -1.310 -9.798 1.00 94.69 97 VAL A O 1
ATOM 782 N N . ARG A 1 98 ? 5.546 -2.106 -7.739 1.00 93.75 98 ARG A N 1
ATOM 783 C CA . ARG A 1 98 ? 6.777 -1.330 -7.512 1.00 93.75 98 ARG A CA 1
ATOM 784 C C . ARG A 1 98 ? 7.882 -1.664 -8.521 1.00 93.75 98 ARG A C 1
ATOM 786 O O . ARG A 1 98 ? 8.580 -0.766 -9.003 1.00 93.75 98 ARG A O 1
ATOM 793 N N . ASN A 1 99 ? 8.068 -2.949 -8.810 1.00 92.81 99 ASN A N 1
ATOM 794 C CA . ASN A 1 99 ? 9.089 -3.414 -9.746 1.00 92.81 99 ASN A CA 1
ATOM 795 C C . ASN A 1 99 ? 8.750 -3.011 -11.187 1.00 92.81 99 ASN A C 1
ATOM 797 O O . ASN A 1 99 ? 9.641 -2.564 -11.909 1.00 92.81 99 ASN A O 1
ATOM 801 N N . GLY A 1 100 ? 7.472 -3.085 -11.575 1.00 91.81 100 GLY A N 1
ATOM 802 C CA . GLY A 1 100 ? 6.983 -2.601 -12.865 1.00 91.81 100 GLY A CA 1
ATOM 803 C C . GLY A 1 100 ? 7.297 -1.120 -13.072 1.00 91.81 100 GLY A C 1
ATOM 804 O O . GLY A 1 100 ? 7.932 -0.752 -14.060 1.00 91.81 100 GLY A O 1
ATOM 805 N N . GLY A 1 101 ? 6.992 -0.276 -12.082 1.00 89.81 101 GLY A N 1
ATOM 806 C CA . GLY A 1 101 ? 7.279 1.157 -12.178 1.00 89.81 101 GLY A CA 1
ATOM 807 C C . GLY A 1 101 ? 8.775 1.473 -12.246 1.00 89.81 101 GLY A C 1
ATOM 808 O O . GLY A 1 101 ? 9.192 2.411 -12.926 1.00 89.81 101 GLY A O 1
ATOM 809 N N . SER A 1 102 ? 9.609 0.647 -11.608 1.00 88.94 102 SER A N 1
ATOM 810 C CA . SER A 1 102 ? 11.068 0.762 -11.692 1.00 88.94 102 SER A CA 1
ATOM 811 C C . SER A 1 102 ? 11.602 0.386 -13.084 1.00 88.94 102 SER A C 1
ATOM 813 O O . SER A 1 102 ? 12.510 1.053 -13.577 1.00 88.94 102 SER A O 1
ATOM 815 N N . ALA A 1 103 ? 11.023 -0.623 -13.748 1.00 90.31 103 ALA A N 1
ATOM 816 C CA . ALA A 1 103 ? 11.370 -0.994 -15.125 1.00 90.31 103 ALA A CA 1
ATOM 817 C C . ALA A 1 103 ? 11.000 0.109 -16.131 1.00 90.31 103 ALA A C 1
ATOM 819 O O . ALA A 1 103 ? 11.806 0.460 -16.993 1.00 90.31 103 ALA A O 1
ATOM 820 N N . ILE A 1 104 ? 9.816 0.708 -15.977 1.00 89.12 104 ILE A N 1
ATOM 821 C CA . ILE A 1 104 ? 9.362 1.828 -16.814 1.00 89.12 104 ILE A CA 1
ATOM 822 C C . ILE A 1 104 ? 10.276 3.041 -16.630 1.00 89.12 104 ILE A C 1
ATOM 824 O O . ILE A 1 104 ? 10.743 3.639 -17.600 1.00 89.12 104 ILE A O 1
ATOM 828 N N . ARG A 1 105 ? 10.604 3.364 -15.377 1.00 86.88 105 ARG A N 1
ATOM 829 C CA . ARG A 1 105 ? 11.523 4.455 -15.059 1.00 86.88 105 ARG A CA 1
ATOM 830 C C . ARG A 1 105 ? 12.912 4.238 -15.660 1.00 86.88 105 ARG A C 1
ATOM 832 O O . ARG A 1 105 ? 13.488 5.194 -16.169 1.00 86.88 105 ARG A O 1
ATOM 839 N N . ALA A 1 106 ? 13.440 3.015 -15.621 1.00 87.56 106 ALA A N 1
ATOM 840 C CA . ALA A 1 106 ? 14.742 2.702 -16.206 1.00 87.56 106 ALA A CA 1
ATOM 841 C C . ALA A 1 106 ? 14.770 2.966 -17.723 1.00 87.56 106 ALA A C 1
ATOM 843 O O . ALA A 1 106 ? 15.734 3.539 -18.227 1.00 87.56 106 ALA A O 1
ATOM 844 N N . HIS A 1 107 ? 13.696 2.619 -18.439 1.00 87.56 107 HIS A N 1
ATOM 845 C CA . HIS A 1 107 ? 13.552 2.938 -19.862 1.00 87.56 107 HIS A CA 1
ATOM 846 C C . HIS A 1 107 ? 13.472 4.453 -20.116 1.00 87.56 107 HIS A C 1
ATOM 848 O O . HIS A 1 107 ? 14.176 4.974 -20.980 1.00 87.56 107 HIS A O 1
ATOM 854 N N . GLU A 1 108 ? 12.679 5.185 -19.330 1.00 85.44 108 GLU A N 1
ATOM 855 C CA . GLU A 1 108 ? 12.566 6.647 -19.442 1.00 85.44 108 GLU A CA 1
ATOM 856 C C . GLU A 1 108 ? 13.880 7.382 -19.125 1.00 85.44 108 GLU A C 1
ATOM 858 O O . GLU A 1 108 ? 14.211 8.383 -19.766 1.00 85.44 108 GLU A O 1
ATOM 863 N N . GLU A 1 109 ? 14.649 6.903 -18.145 1.00 85.69 109 GLU A N 1
ATOM 864 C CA . GLU A 1 109 ? 15.974 7.442 -17.824 1.00 85.69 109 GLU A CA 1
ATOM 865 C C . GLU A 1 109 ? 16.976 7.173 -18.950 1.00 85.69 109 GLU A C 1
ATOM 867 O O . GLU A 1 109 ? 17.678 8.101 -19.358 1.00 85.69 109 GLU A O 1
ATOM 872 N N . PHE A 1 110 ? 16.980 5.959 -19.508 1.00 86.38 110 PHE A N 1
ATOM 873 C CA . PHE A 1 110 ? 17.812 5.604 -20.658 1.00 86.38 110 PHE A CA 1
ATOM 874 C C . PHE A 1 110 ? 17.470 6.442 -21.900 1.00 86.38 110 PHE A C 1
ATOM 876 O O . PHE A 1 110 ? 18.369 6.943 -22.569 1.00 86.38 110 PHE A O 1
ATOM 883 N N . ARG A 1 111 ? 16.178 6.676 -22.181 1.00 83.69 111 ARG A N 1
ATOM 884 C CA . ARG A 1 111 ? 15.736 7.520 -23.307 1.00 83.69 111 ARG A CA 1
ATOM 885 C C . ARG A 1 111 ? 16.230 8.963 -23.183 1.00 83.69 111 ARG A C 1
ATOM 887 O O . ARG A 1 111 ? 16.540 9.592 -24.189 1.00 83.69 111 ARG A O 1
ATOM 894 N N . LYS A 1 112 ? 16.270 9.505 -21.960 1.00 84.38 112 LYS A N 1
ATOM 895 C CA . LYS A 1 112 ? 16.692 10.893 -21.697 1.00 84.38 112 LYS A CA 1
ATOM 896 C C . LYS A 1 112 ? 18.214 11.051 -21.690 1.00 84.38 112 LYS A C 1
ATOM 898 O O . LYS A 1 112 ? 18.698 12.095 -22.110 1.00 84.38 112 LYS A O 1
ATOM 903 N N . ASN A 1 113 ? 18.939 10.033 -21.233 1.00 84.50 113 ASN A N 1
ATOM 904 C CA . ASN A 1 113 ? 20.397 10.026 -21.127 1.00 84.50 113 ASN A CA 1
ATOM 905 C C . ASN A 1 113 ? 20.968 8.738 -21.755 1.00 84.50 113 ASN A C 1
ATOM 907 O O . ASN A 1 113 ? 21.382 7.839 -21.016 1.00 84.50 113 ASN A O 1
ATOM 911 N N . PRO A 1 114 ? 20.975 8.618 -23.095 1.00 79.25 114 PRO A N 1
ATOM 912 C CA . PRO A 1 114 ? 21.528 7.442 -23.761 1.00 79.25 114 PRO A CA 1
ATOM 913 C C . PRO A 1 114 ? 23.044 7.342 -23.536 1.00 79.25 114 PRO A C 1
ATOM 915 O O . PRO A 1 114 ? 23.724 8.347 -23.309 1.00 79.25 114 PRO A O 1
ATOM 918 N N . ASN A 1 115 ? 23.592 6.127 -23.616 1.00 77.38 115 ASN A N 1
ATOM 919 C CA . ASN A 1 115 ? 25.036 5.913 -23.528 1.00 77.38 115 ASN A CA 1
ATOM 920 C C . ASN A 1 115 ? 25.725 6.585 -24.739 1.00 77.38 115 ASN A C 1
ATOM 922 O O . ASN A 1 115 ? 25.171 6.571 -25.839 1.00 77.38 115 ASN A O 1
ATOM 926 N N . PRO A 1 116 ? 26.911 7.197 -24.591 1.00 73.75 116 PRO A N 1
ATOM 927 C CA . PRO A 1 116 ? 27.653 7.745 -25.726 1.00 73.75 116 PRO A CA 1
ATOM 928 C C . PRO A 1 116 ? 28.025 6.717 -26.815 1.00 73.75 116 PRO A C 1
ATOM 930 O O . PRO A 1 116 ? 28.279 7.137 -27.941 1.00 73.75 116 PRO A O 1
ATOM 933 N N . ASP A 1 117 ? 28.049 5.406 -26.528 1.00 77.38 117 ASP A N 1
ATOM 934 C CA . ASP A 1 117 ? 28.312 4.355 -27.529 1.00 77.38 117 ASP A CA 1
ATOM 935 C C . ASP A 1 117 ? 27.032 3.923 -28.293 1.00 77.38 117 ASP A C 1
ATOM 937 O O . ASP A 1 117 ? 26.161 3.255 -27.721 1.00 77.38 117 ASP A O 1
ATOM 941 N N . PRO A 1 118 ? 26.918 4.207 -29.608 1.00 71.62 118 PRO A N 1
ATOM 942 C CA . PRO A 1 118 ? 25.738 3.877 -30.409 1.00 71.62 118 PRO A CA 1
ATOM 943 C C . PRO A 1 118 ? 25.460 2.375 -30.550 1.00 71.62 118 PRO A C 1
ATOM 945 O O . PRO A 1 118 ? 24.304 1.995 -30.722 1.00 71.62 118 PRO A O 1
ATOM 948 N N . LYS A 1 119 ? 26.488 1.515 -30.491 1.00 72.06 119 LYS A N 1
ATOM 949 C CA . LYS A 1 119 ? 26.319 0.060 -30.665 1.00 72.06 119 LYS A CA 1
ATOM 950 C C . LYS A 1 119 ? 25.745 -0.606 -29.420 1.00 72.06 119 LYS A C 1
ATOM 952 O O . LYS A 1 119 ? 24.990 -1.561 -29.536 1.00 72.06 119 LYS A O 1
ATOM 957 N N . GLN A 1 120 ? 26.069 -0.090 -28.236 1.00 72.88 120 GLN A N 1
ATOM 958 C CA . GLN A 1 120 ? 25.445 -0.549 -26.991 1.00 72.88 120 GLN A CA 1
ATOM 959 C C . GLN A 1 120 ? 24.016 -0.020 -26.839 1.00 72.88 120 GLN A C 1
ATOM 961 O O . GLN A 1 120 ? 23.202 -0.633 -26.147 1.00 72.88 120 GLN A O 1
ATOM 966 N N . ASN A 1 121 ? 23.695 1.094 -27.502 1.00 74.12 121 ASN A N 1
ATOM 967 C CA . ASN A 1 121 ? 22.382 1.708 -27.390 1.00 74.12 121 ASN A CA 1
ATOM 968 C C . ASN A 1 121 ? 21.268 0.904 -28.054 1.00 74.12 121 ASN A C 1
ATOM 970 O O . ASN A 1 121 ? 20.188 0.852 -27.479 1.00 74.12 121 ASN A O 1
ATOM 974 N N . SER A 1 122 ? 21.482 0.293 -29.225 1.00 75.62 122 SER A N 1
ATOM 975 C CA . SER A 1 122 ? 20.386 -0.361 -29.963 1.00 75.62 122 SER A CA 1
ATOM 976 C C . SER A 1 122 ? 19.771 -1.523 -29.185 1.00 75.62 122 SER A C 1
ATOM 978 O O . SER A 1 122 ? 18.556 -1.569 -28.987 1.00 75.62 122 SER A O 1
ATOM 980 N N . ASP A 1 123 ? 20.616 -2.426 -28.691 1.00 82.94 123 ASP A N 1
ATOM 981 C CA . ASP A 1 123 ? 20.168 -3.660 -28.045 1.00 82.94 123 ASP A CA 1
ATOM 982 C C . ASP A 1 123 ? 19.619 -3.370 -26.645 1.00 82.94 123 ASP A C 1
ATOM 984 O O . ASP A 1 123 ? 18.595 -3.923 -26.237 1.00 82.94 123 ASP A O 1
ATOM 988 N N . MET A 1 124 ? 20.258 -2.449 -25.918 1.00 83.75 124 MET A N 1
ATOM 989 C CA . MET A 1 124 ? 19.810 -2.032 -24.591 1.00 83.75 124 MET A CA 1
ATOM 990 C C . MET A 1 124 ? 18.507 -1.224 -24.652 1.00 83.75 124 MET A C 1
ATOM 992 O O . MET A 1 124 ? 17.619 -1.452 -23.829 1.00 83.75 124 MET A O 1
ATOM 996 N N . ALA A 1 125 ? 18.355 -0.333 -25.640 1.00 84.62 125 ALA A N 1
ATOM 997 C CA . ALA A 1 125 ? 17.120 0.419 -25.858 1.00 84.62 125 ALA A CA 1
ATOM 998 C C . ALA A 1 125 ? 15.942 -0.521 -26.107 1.00 84.62 125 ALA A C 1
ATOM 1000 O O . ALA A 1 125 ? 14.899 -0.372 -25.473 1.00 84.62 125 ALA A O 1
ATOM 1001 N N . TRP A 1 126 ? 16.121 -1.509 -26.992 1.00 85.62 126 TRP A N 1
ATOM 1002 C CA . TRP A 1 126 ? 15.069 -2.465 -27.321 1.00 85.62 126 TRP A CA 1
ATOM 1003 C C . TRP A 1 126 ? 14.651 -3.300 -26.104 1.00 85.62 126 TRP A C 1
ATOM 1005 O O . TRP A 1 126 ? 13.463 -3.394 -25.800 1.00 85.62 126 TRP A O 1
ATOM 1015 N N . GLN A 1 127 ? 15.617 -3.826 -25.342 1.00 88.69 127 GLN A N 1
ATOM 1016 C CA . GLN A 1 127 ? 15.327 -4.599 -24.129 1.00 88.69 127 GLN A CA 1
ATOM 1017 C C . GLN A 1 127 ? 14.594 -3.778 -23.060 1.00 88.69 127 GLN A C 1
ATOM 1019 O O . GLN A 1 127 ? 13.696 -4.287 -22.388 1.00 88.69 127 GLN A O 1
ATOM 1024 N N . LEU A 1 128 ? 14.984 -2.516 -22.860 1.00 88.75 128 LEU A N 1
ATOM 1025 C CA . LEU A 1 128 ? 14.325 -1.633 -21.897 1.00 88.75 128 LEU A CA 1
ATOM 1026 C C . LEU A 1 128 ? 12.923 -1.240 -22.365 1.00 88.75 128 LEU A C 1
ATOM 1028 O O . LEU A 1 128 ? 12.002 -1.213 -21.549 1.00 88.75 128 LEU A O 1
ATOM 1032 N N . PHE A 1 129 ? 12.747 -0.995 -23.664 1.00 88.25 129 PHE A N 1
ATOM 1033 C CA . PHE A 1 129 ? 11.446 -0.717 -24.259 1.00 88.25 129 PHE A CA 1
ATOM 1034 C C . PHE A 1 129 ? 10.481 -1.890 -24.058 1.00 88.25 129 PHE A C 1
ATOM 1036 O O . PHE A 1 129 ? 9.407 -1.699 -23.487 1.00 88.25 129 PHE A O 1
ATOM 1043 N N . GLU A 1 130 ? 10.884 -3.109 -24.420 1.00 91.12 130 GLU A N 1
ATOM 1044 C CA . GLU A 1 130 ? 10.069 -4.320 -24.261 1.00 91.12 130 GLU A CA 1
ATOM 1045 C C . GLU A 1 130 ? 9.687 -4.568 -22.792 1.00 91.12 130 GLU A C 1
ATOM 1047 O O . GLU A 1 130 ? 8.518 -4.814 -22.469 1.00 91.12 130 GLU A O 1
ATOM 1052 N N . LYS A 1 131 ? 10.654 -4.418 -21.874 1.00 91.25 131 LYS A N 1
ATOM 1053 C CA . LYS A 1 131 ? 10.406 -4.511 -20.428 1.00 91.25 131 LYS A CA 1
ATOM 1054 C C . LYS A 1 131 ? 9.438 -3.441 -19.937 1.00 91.25 131 LYS A C 1
ATOM 1056 O O . LYS A 1 131 ? 8.585 -3.752 -19.111 1.00 91.25 131 LYS A O 1
ATOM 1061 N N . SER A 1 132 ? 9.554 -2.206 -20.425 1.00 90.25 132 SER A N 1
ATOM 1062 C CA . SER A 1 132 ? 8.662 -1.111 -20.032 1.00 90.25 132 SER A CA 1
ATOM 1063 C C . SER A 1 132 ? 7.229 -1.341 -20.511 1.00 90.25 132 SER A C 1
ATOM 1065 O O . SER A 1 132 ? 6.303 -1.200 -19.720 1.00 90.25 132 SER A O 1
ATOM 1067 N N . GLN A 1 133 ? 7.040 -1.795 -21.753 1.00 90.06 133 GLN A N 1
ATOM 1068 C CA . GLN A 1 133 ? 5.714 -2.082 -22.305 1.00 90.06 133 GLN A CA 1
ATOM 1069 C C . GLN A 1 133 ? 5.027 -3.228 -21.566 1.00 90.06 133 GLN A C 1
ATOM 1071 O O . GLN A 1 133 ? 3.868 -3.122 -21.171 1.00 90.06 133 GLN A O 1
ATOM 1076 N N . THR A 1 134 ? 5.775 -4.297 -21.302 1.00 92.94 134 THR A N 1
ATOM 1077 C CA . THR A 1 134 ? 5.283 -5.421 -20.500 1.00 92.94 134 THR A CA 1
ATOM 1078 C C . THR A 1 134 ? 4.951 -4.975 -19.073 1.00 92.94 134 THR A C 1
ATOM 1080 O O . THR A 1 134 ? 3.942 -5.391 -18.509 1.00 92.94 134 THR A O 1
ATOM 1083 N N . ALA A 1 135 ? 5.766 -4.094 -18.486 1.00 92.56 135 ALA A N 1
ATOM 1084 C CA . ALA A 1 135 ? 5.515 -3.550 -17.158 1.00 92.56 135 ALA A CA 1
ATOM 1085 C C . ALA A 1 135 ? 4.238 -2.700 -17.100 1.00 92.56 135 ALA A C 1
ATOM 1087 O O . ALA A 1 135 ? 3.492 -2.855 -16.141 1.00 92.56 135 ALA A O 1
ATOM 1088 N N . TYR A 1 136 ? 3.940 -1.872 -18.108 1.00 89.06 136 TYR A N 1
ATOM 1089 C CA . TYR A 1 136 ? 2.684 -1.111 -18.155 1.00 89.06 136 TYR A CA 1
ATOM 1090 C C . TYR A 1 136 ? 1.456 -2.029 -18.092 1.00 89.06 136 TYR A C 1
ATOM 1092 O O . TYR A 1 136 ? 0.591 -1.839 -17.238 1.00 89.06 136 TYR A O 1
ATOM 1100 N N . LEU A 1 137 ? 1.423 -3.062 -18.940 1.00 91.25 137 LEU A N 1
ATOM 1101 C CA . LEU A 1 137 ? 0.319 -4.026 -18.991 1.00 91.25 137 LEU A CA 1
ATOM 1102 C C . LEU A 1 137 ? 0.184 -4.815 -17.683 1.00 91.25 137 LEU A C 1
ATOM 1104 O O . LEU A 1 137 ? -0.913 -4.977 -17.149 1.00 91.25 137 LEU A O 1
ATOM 1108 N N . ASN A 1 138 ? 1.308 -5.287 -17.142 1.00 93.25 138 ASN A N 1
ATOM 1109 C CA . ASN A 1 138 ? 1.304 -6.070 -15.911 1.00 93.25 138 ASN A CA 1
ATOM 1110 C C . ASN A 1 138 ? 0.902 -5.228 -14.698 1.00 93.25 138 ASN A C 1
ATOM 1112 O O . ASN A 1 138 ? 0.218 -5.735 -13.817 1.00 93.25 138 ASN A O 1
ATOM 1116 N N . MET A 1 139 ? 1.291 -3.951 -14.647 1.00 92.44 139 MET A N 1
ATOM 1117 C CA . MET A 1 139 ? 0.909 -3.065 -13.548 1.00 92.44 139 MET A CA 1
ATOM 1118 C C . MET A 1 139 ? -0.592 -2.809 -13.516 1.00 92.44 139 MET A C 1
ATOM 1120 O O . MET A 1 139 ? -1.168 -2.830 -12.433 1.00 92.44 139 MET A O 1
ATOM 1124 N N . GLU A 1 140 ? -1.229 -2.608 -14.669 1.00 92.06 140 GLU A N 1
ATOM 1125 C CA . GLU A 1 140 ? -2.686 -2.473 -14.741 1.00 92.06 140 GLU A CA 1
ATOM 1126 C C . GLU A 1 140 ? -3.380 -3.722 -14.178 1.00 92.06 140 GLU A C 1
ATOM 1128 O O . GLU A 1 140 ? -4.240 -3.626 -13.301 1.00 92.06 140 GLU A O 1
ATOM 1133 N N . GLN A 1 141 ? -2.938 -4.910 -14.603 1.00 95.06 141 GLN A N 1
ATOM 1134 C CA . GLN A 1 141 ? -3.458 -6.174 -14.076 1.00 95.06 141 GLN A CA 1
ATOM 1135 C C . GLN A 1 141 ? -3.185 -6.341 -12.578 1.00 95.06 141 GLN A C 1
ATOM 1137 O O . GLN A 1 141 ? -4.065 -6.777 -11.838 1.00 95.06 141 GLN A O 1
ATOM 1142 N N . ASP A 1 142 ? -1.992 -5.979 -12.107 1.00 95.69 142 ASP A N 1
ATOM 1143 C CA . ASP A 1 142 ? -1.634 -6.066 -10.694 1.00 95.69 142 ASP A CA 1
ATOM 1144 C C . ASP A 1 142 ? -2.474 -5.122 -9.823 1.00 95.69 142 ASP A C 1
ATOM 1146 O O . ASP A 1 142 ? -2.813 -5.491 -8.699 1.00 95.69 142 ASP A O 1
ATOM 1150 N N . ILE A 1 143 ? -2.858 -3.942 -10.325 1.00 94.62 143 ILE A N 1
ATOM 1151 C CA . ILE A 1 143 ? -3.792 -3.047 -9.626 1.00 94.62 143 ILE A CA 1
ATOM 1152 C C . ILE A 1 143 ? -5.178 -3.693 -9.514 1.00 94.62 143 ILE A C 1
ATOM 1154 O O . ILE A 1 143 ? -5.742 -3.715 -8.422 1.00 94.62 143 ILE A O 1
ATOM 1158 N N . LEU A 1 144 ? -5.696 -4.304 -10.582 1.00 95.12 144 LEU A N 1
ATOM 1159 C CA . LEU A 1 144 ? -6.984 -5.014 -10.535 1.00 95.12 144 LEU A CA 1
ATOM 1160 C C . LEU A 1 144 ? -6.953 -6.218 -9.579 1.00 95.12 144 LEU A C 1
ATOM 1162 O O . LEU A 1 144 ? -7.903 -6.462 -8.832 1.00 95.12 144 LEU A O 1
ATOM 1166 N N . ILE A 1 145 ? -5.845 -6.964 -9.560 1.00 95.88 145 ILE A N 1
ATOM 1167 C CA . ILE A 1 145 ? -5.632 -8.051 -8.596 1.00 95.88 145 ILE A CA 1
ATOM 1168 C C . ILE A 1 145 ? -5.622 -7.492 -7.170 1.00 95.88 145 ILE A C 1
ATOM 1170 O O . ILE A 1 145 ? -6.271 -8.059 -6.289 1.00 95.88 145 ILE A O 1
ATOM 1174 N N . LEU A 1 146 ? -4.928 -6.374 -6.944 1.00 95.00 146 LEU A N 1
ATOM 1175 C CA . LEU A 1 146 ? -4.856 -5.714 -5.643 1.00 95.00 146 LEU A CA 1
ATOM 1176 C C . LEU A 1 146 ? -6.242 -5.266 -5.155 1.00 95.00 146 LEU A C 1
ATOM 1178 O O . LEU A 1 146 ? -6.564 -5.467 -3.986 1.00 95.00 146 LEU A O 1
ATOM 1182 N N . GLU A 1 147 ? -7.081 -4.712 -6.031 1.00 93.56 147 GLU A N 1
ATOM 1183 C CA . GLU A 1 147 ? -8.471 -4.355 -5.711 1.00 93.56 147 GLU A CA 1
ATOM 1184 C C . GLU A 1 147 ? -9.286 -5.576 -5.269 1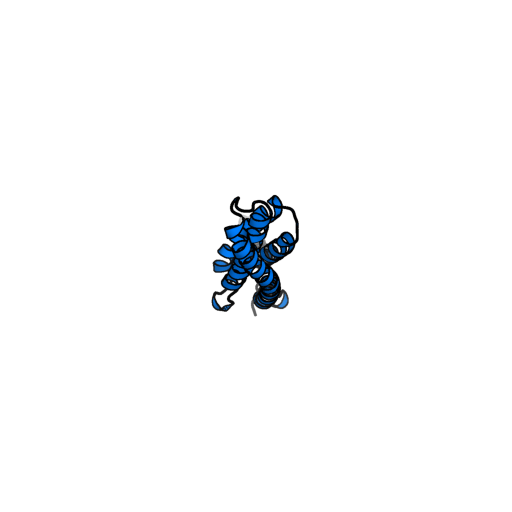.00 93.56 147 GLU A C 1
ATOM 1186 O O . GLU A 1 147 ? -9.998 -5.524 -4.262 1.00 93.56 147 GLU A O 1
ATOM 1191 N N . GLY A 1 148 ? -9.133 -6.700 -5.976 1.00 93.50 148 GLY A N 1
ATOM 1192 C CA . GLY A 1 148 ? -9.752 -7.970 -5.604 1.00 93.50 148 GLY A CA 1
ATOM 1193 C C . GLY A 1 148 ? -9.294 -8.466 -4.231 1.00 93.50 148 GLY A C 1
ATOM 1194 O O . GLY A 1 148 ? -10.129 -8.816 -3.398 1.00 93.50 148 GLY A O 1
ATOM 1195 N N . GLN A 1 149 ? -7.985 -8.436 -3.968 1.00 93.94 149 GLN A N 1
ATOM 1196 C CA . GLN A 1 149 ? -7.390 -8.851 -2.691 1.00 93.94 149 GLN A CA 1
ATOM 1197 C C . GLN A 1 149 ? -7.828 -7.958 -1.521 1.00 93.94 149 GLN A C 1
ATOM 1199 O O . GLN A 1 149 ? -8.024 -8.432 -0.403 1.00 93.94 149 GLN A O 1
ATOM 1204 N N . LEU A 1 150 ? -7.990 -6.656 -1.758 1.00 91.81 150 LEU A N 1
ATOM 1205 C CA . LEU A 1 150 ? -8.351 -5.689 -0.722 1.00 91.81 150 LEU A CA 1
ATOM 1206 C C . LEU A 1 150 ? -9.854 -5.596 -0.461 1.00 91.81 150 LEU A C 1
ATOM 1208 O O . LEU A 1 150 ? -10.256 -5.027 0.555 1.00 91.81 150 LEU A O 1
ATOM 1212 N N . LYS A 1 151 ? -10.690 -6.167 -1.330 1.00 90.19 151 LYS A N 1
ATOM 1213 C CA . LYS A 1 151 ? -12.151 -6.113 -1.220 1.00 90.19 151 LYS A CA 1
ATOM 1214 C C . LYS A 1 151 ? -12.659 -6.526 0.164 1.00 90.19 151 LYS A C 1
ATOM 1216 O O . LYS A 1 151 ? -13.466 -5.812 0.759 1.00 90.19 151 LYS A O 1
ATOM 1221 N N . ASP A 1 152 ? -12.153 -7.630 0.704 1.00 85.44 152 ASP A N 1
ATOM 1222 C CA . ASP A 1 152 ? -12.605 -8.159 1.997 1.00 85.44 152 ASP A CA 1
ATOM 1223 C C . ASP A 1 152 ? -12.149 -7.291 3.178 1.00 85.44 152 ASP A C 1
ATOM 1225 O O . ASP A 1 152 ? -12.834 -7.194 4.199 1.00 85.44 152 ASP A O 1
ATOM 1229 N N . TYR A 1 153 ? -11.028 -6.591 3.005 1.00 86.12 153 TYR A N 1
ATOM 1230 C CA . TYR A 1 153 ? -10.448 -5.678 3.985 1.00 86.12 153 TYR A CA 1
ATOM 1231 C C . TYR A 1 153 ? -11.094 -4.291 3.996 1.00 86.12 153 TYR A C 1
ATOM 1233 O O . TYR A 1 153 ? -11.083 -3.623 5.034 1.00 86.12 153 TYR A O 1
ATOM 1241 N N . LEU A 1 154 ? -11.633 -3.860 2.854 1.00 84.12 154 LEU A N 1
ATOM 1242 C CA . LEU A 1 154 ? -12.232 -2.539 2.641 1.00 84.12 154 LEU A CA 1
ATOM 1243 C C . LEU A 1 154 ? -13.772 -2.571 2.627 1.00 84.12 154 LEU A C 1
ATOM 1245 O O . LEU A 1 154 ? -14.428 -1.533 2.579 1.00 84.12 154 LEU A O 1
ATOM 1249 N N . SER A 1 155 ? -14.372 -3.757 2.712 1.00 77.38 155 SER A N 1
ATOM 1250 C CA . SER A 1 155 ? -15.817 -3.941 2.841 1.00 77.38 155 SER A CA 1
ATOM 1251 C C . SER A 1 155 ? -16.359 -3.354 4.155 1.00 77.38 155 SER A C 1
ATOM 1253 O O . SER A 1 155 ? -16.186 -3.921 5.238 1.00 77.38 155 SER A O 1
ATOM 1255 N N . PHE A 1 156 ? -17.111 -2.250 4.065 1.00 64.12 156 PHE A N 1
ATOM 1256 C CA . PHE A 1 156 ? -17.827 -1.674 5.214 1.00 64.12 156 PHE A CA 1
ATOM 1257 C C . PHE A 1 156 ? -18.934 -2.584 5.770 1.00 64.12 156 PHE A C 1
ATOM 1259 O O . PHE A 1 156 ? -19.322 -2.430 6.927 1.00 64.12 156 PHE A O 1
ATOM 1266 N N . HIS A 1 157 ? -19.414 -3.565 4.997 1.00 58.47 157 HIS A N 1
ATOM 1267 C CA . HIS A 1 157 ? -20.431 -4.517 5.463 1.00 58.47 157 HIS A CA 1
ATOM 1268 C C . HIS A 1 157 ? -19.934 -5.388 6.630 1.00 58.47 157 HIS A C 1
ATOM 1270 O O . HIS A 1 157 ? -20.729 -5.797 7.475 1.00 58.47 157 HIS A O 1
ATOM 1276 N N . ASN A 1 158 ? -18.617 -5.590 6.745 1.00 53.09 158 ASN A N 1
ATOM 1277 C CA . ASN A 1 158 ? -17.992 -6.319 7.854 1.00 53.09 158 ASN A CA 1
ATOM 1278 C C . ASN A 1 158 ? -17.645 -5.408 9.052 1.00 53.09 158 ASN A C 1
ATOM 1280 O O . ASN A 1 158 ? -17.046 -5.829 10.052 1.00 53.09 158 ASN A O 1
ATOM 1284 N N . VAL A 1 159 ? -18.051 -4.134 9.008 1.00 53.09 159 VAL A N 1
ATOM 1285 C CA . VAL A 1 159 ? -17.814 -3.158 10.073 1.00 53.09 159 VAL A CA 1
ATOM 1286 C C . VAL A 1 159 ? -18.937 -3.209 11.117 1.00 53.09 159 VAL A C 1
ATOM 1288 O O . VAL A 1 159 ? -19.554 -2.206 11.449 1.00 53.09 159 VAL A O 1
ATOM 1291 N N . ARG A 1 160 ? -19.195 -4.388 11.706 1.00 51.69 160 ARG A N 1
ATOM 1292 C CA . ARG A 1 160 ? -19.930 -4.445 12.982 1.00 51.69 160 ARG A CA 1
ATOM 1293 C C . ARG A 1 160 ? -19.048 -3.828 14.069 1.00 51.69 160 ARG A C 1
ATOM 1295 O O . ARG A 1 160 ? -17.878 -4.196 14.197 1.00 51.69 160 ARG A O 1
ATOM 1302 N N . GLY A 1 161 ? -19.561 -2.820 14.771 1.00 55.12 161 GLY A N 1
ATOM 1303 C CA . GLY A 1 161 ? -18.922 -2.286 15.976 1.00 55.12 161 GLY A CA 1
ATOM 1304 C C . GLY A 1 161 ? -18.924 -3.324 17.100 1.00 55.12 161 GLY A C 1
ATOM 1305 O O . GLY A 1 161 ? -19.305 -4.471 16.889 1.00 55.12 161 GLY A O 1
ATOM 1306 N N . TRP A 1 162 ? -18.520 -2.922 18.304 1.00 41.81 162 TRP A N 1
ATOM 1307 C CA . TRP A 1 162 ? -18.643 -3.770 19.491 1.00 41.81 162 TRP A CA 1
ATOM 1308 C C . TRP A 1 162 ? -20.111 -4.207 19.666 1.00 41.81 162 TRP A C 1
ATOM 1310 O O . TRP A 1 162 ? -20.974 -3.378 19.963 1.00 41.81 162 TRP A O 1
ATOM 1320 N N . THR A 1 163 ? -20.398 -5.486 19.420 1.00 45.69 163 THR A N 1
ATOM 1321 C CA . THR A 1 163 ? -21.708 -6.114 19.623 1.00 45.69 163 THR A CA 1
ATOM 1322 C C . THR A 1 163 ? -21.548 -7.203 20.675 1.00 45.69 163 THR A C 1
ATOM 1324 O O . THR A 1 163 ? -20.853 -8.185 20.432 1.00 45.69 163 THR A O 1
ATOM 1327 N N . PHE A 1 164 ? -22.174 -7.032 21.840 1.00 47.28 164 PHE A N 1
ATOM 1328 C CA . PHE A 1 164 ? -22.524 -8.165 22.694 1.00 47.28 164 PHE A CA 1
ATOM 1329 C C . PHE A 1 164 ? -23.876 -8.663 22.199 1.00 47.28 164 PHE A C 1
ATOM 1331 O O . PHE A 1 164 ? -24.851 -7.945 22.394 1.00 47.28 164 PHE A O 1
ATOM 1338 N N . PHE A 1 165 ? -23.880 -9.783 21.475 1.00 39.16 165 PHE A N 1
ATOM 1339 C CA . PHE A 1 165 ? -24.943 -10.787 21.311 1.00 39.16 165 PHE A CA 1
ATOM 1340 C C . PHE A 1 165 ? -24.489 -11.809 20.265 1.00 39.16 165 PHE A C 1
ATOM 1342 O O . PHE A 1 165 ? -24.008 -11.374 19.191 1.00 39.16 165 PHE A O 1
#